Protein AF-U4UAC7-F1 (afdb_monomer)

Secondary structure (DSSP, 8-state):
-HHHHHHHHHHHHHHHHHHHHHHHHHHH-GGGTSPP-S-TTHHHHHHHHHHHHHHHHHHTT-PPPP----TTSS-TTSS-HHHHHHHHHHHHHHHHHHHHHHHHT--

Structure (mmCIF, N/CA/C/O backbone):
data_AF-U4UAC7-F1
#
_entry.id   AF-U4UAC7-F1
#
loop_
_atom_site.group_PDB
_atom_site.id
_atom_site.type_symbol
_atom_site.label_atom_id
_atom_site.label_alt_id
_atom_site.label_comp_id
_atom_site.label_asym_id
_atom_site.label_entity_id
_atom_site.label_seq_id
_atom_site.pdbx_PDB_ins_code
_atom_site.Cartn_x
_atom_site.Cartn_y
_atom_site.Cartn_z
_atom_site.occupancy
_atom_site.B_iso_or_equiv
_atom_site.auth_seq_id
_atom_site.auth_comp_id
_atom_site.auth_asym_id
_atom_site.auth_atom_id
_atom_site.pdbx_PDB_model_num
ATOM 1 N N . MET A 1 1 ? 36.303 -5.491 3.635 1.00 58.78 1 MET A N 1
ATOM 2 C CA . MET A 1 1 ? 35.748 -4.129 3.528 1.00 58.78 1 MET A CA 1
ATOM 3 C C . MET A 1 1 ? 34.672 -4.138 2.455 1.00 58.78 1 MET A C 1
ATOM 5 O O . MET A 1 1 ? 33.526 -4.013 2.835 1.00 58.78 1 MET A O 1
ATOM 9 N N . GLU A 1 2 ? 34.996 -4.546 1.221 1.00 64.19 2 GLU A N 1
ATOM 10 C CA . GLU A 1 2 ? 34.031 -4.696 0.107 1.00 64.19 2 GLU A CA 1
ATOM 11 C C . GLU A 1 2 ? 32.764 -5.523 0.418 1.00 64.19 2 GLU A C 1
ATOM 13 O O . GLU A 1 2 ? 31.670 -5.124 0.041 1.00 64.19 2 GLU A O 1
ATOM 18 N N . HIS A 1 3 ? 32.865 -6.634 1.159 1.00 60.97 3 HIS A N 1
ATOM 19 C CA . HIS A 1 3 ? 31.690 -7.476 1.456 1.00 60.97 3 HIS A CA 1
ATOM 20 C C . HIS A 1 3 ? 30.653 -6.804 2.379 1.00 60.97 3 HIS A C 1
ATOM 22 O O . HIS A 1 3 ? 29.467 -7.098 2.298 1.00 60.97 3 HIS A O 1
ATOM 28 N N . LEU A 1 4 ? 31.094 -5.878 3.241 1.00 65.56 4 LEU A N 1
ATOM 29 C CA . LEU A 1 4 ? 30.196 -5.102 4.106 1.00 65.56 4 LEU A CA 1
ATOM 30 C C . LEU A 1 4 ? 29.510 -3.971 3.323 1.00 65.56 4 LEU A C 1
ATOM 32 O O . LEU A 1 4 ? 28.393 -3.585 3.657 1.00 65.56 4 LEU A O 1
ATOM 36 N N . ASP A 1 5 ? 30.161 -3.470 2.270 1.00 75.75 5 ASP A N 1
ATOM 37 C CA . ASP A 1 5 ? 29.629 -2.412 1.412 1.00 75.75 5 ASP A CA 1
ATOM 38 C C . ASP A 1 5 ? 28.528 -2.955 0.481 1.00 75.75 5 ASP A C 1
ATOM 40 O O . ASP A 1 5 ? 27.509 -2.296 0.275 1.00 75.75 5 ASP A O 1
ATOM 44 N N . GLU A 1 6 ? 28.673 -4.186 -0.022 1.00 77.81 6 GLU A N 1
ATOM 45 C CA . GLU A 1 6 ? 27.640 -4.862 -0.822 1.00 77.81 6 GLU A CA 1
ATOM 46 C C . GLU A 1 6 ? 26.366 -5.140 -0.014 1.00 77.81 6 GLU A C 1
ATOM 48 O O . GLU A 1 6 ? 25.265 -4.814 -0.465 1.00 77.81 6 GLU A O 1
ATOM 53 N N . GLU A 1 7 ? 26.496 -5.682 1.202 1.00 78.00 7 GLU A N 1
ATOM 54 C CA . GLU A 1 7 ? 25.351 -5.899 2.096 1.00 78.00 7 GLU A CA 1
ATOM 55 C C . GLU A 1 7 ? 24.652 -4.579 2.457 1.00 78.00 7 GLU A C 1
ATOM 57 O O . GLU A 1 7 ? 23.419 -4.508 2.468 1.00 78.00 7 GLU A O 1
ATOM 62 N N . PHE A 1 8 ? 25.421 -3.510 2.689 1.00 81.50 8 PHE A N 1
ATOM 63 C CA . PHE A 1 8 ? 24.882 -2.183 2.984 1.00 81.50 8 PHE A CA 1
ATOM 64 C C . PHE A 1 8 ? 24.108 -1.580 1.797 1.00 81.50 8 PHE A C 1
ATOM 66 O O . PHE A 1 8 ? 23.015 -1.024 1.973 1.00 81.50 8 PHE A O 1
ATOM 73 N N . ILE A 1 9 ? 24.631 -1.721 0.574 1.00 78.75 9 ILE A N 1
ATOM 74 C CA . ILE A 1 9 ? 23.961 -1.268 -0.654 1.00 78.75 9 ILE A CA 1
ATOM 75 C C . ILE A 1 9 ? 22.670 -2.059 -0.886 1.00 78.75 9 ILE A C 1
ATOM 77 O O . ILE A 1 9 ? 21.633 -1.465 -1.191 1.00 78.75 9 ILE A O 1
A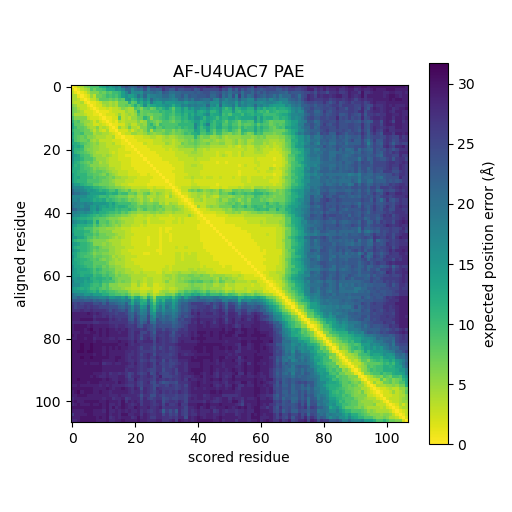TOM 81 N N . LEU A 1 10 ? 22.703 -3.381 -0.700 1.00 78.06 10 LEU A N 1
ATOM 82 C CA . LEU A 1 10 ? 21.527 -4.241 -0.845 1.00 78.06 10 LEU A CA 1
ATOM 83 C C . LEU A 1 10 ? 20.433 -3.888 0.167 1.00 78.06 10 LEU 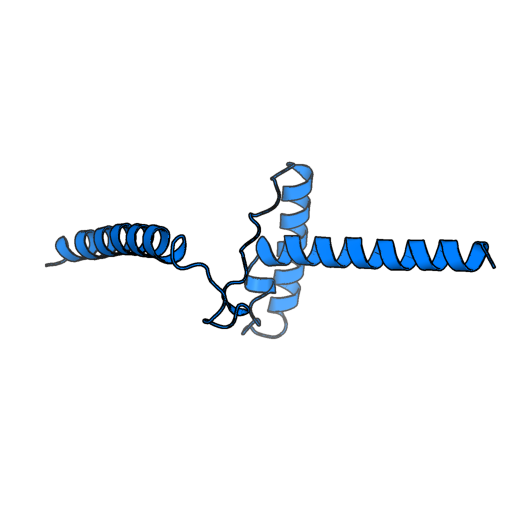A C 1
ATOM 85 O O . LEU A 1 10 ? 19.265 -3.779 -0.210 1.00 78.06 10 LEU A O 1
ATOM 89 N N . ALA A 1 11 ? 20.798 -3.645 1.428 1.00 76.69 11 ALA A N 1
ATOM 90 C CA . ALA A 1 11 ? 19.856 -3.218 2.459 1.00 76.69 11 ALA A CA 1
ATOM 91 C C . ALA A 1 11 ? 19.208 -1.866 2.116 1.00 76.69 11 ALA A C 1
ATOM 93 O O . ALA A 1 11 ? 17.988 -1.717 2.205 1.00 76.69 11 ALA A O 1
ATOM 94 N N . THR A 1 12 ? 20.005 -0.903 1.645 1.00 77.56 12 THR A N 1
ATOM 95 C CA . THR A 1 12 ? 19.511 0.414 1.211 1.00 77.56 12 THR A CA 1
ATOM 96 C C . THR A 1 12 ? 18.555 0.289 0.020 1.00 77.56 12 THR A C 1
ATOM 98 O O . THR A 1 12 ? 17.476 0.883 0.012 1.00 77.56 12 THR A O 1
ATOM 101 N N . ALA A 1 13 ? 18.902 -0.527 -0.978 1.00 72.75 13 ALA A N 1
ATOM 102 C CA . ALA A 1 13 ? 18.049 -0.767 -2.140 1.00 72.75 13 ALA A CA 1
ATOM 103 C C . ALA A 1 13 ? 16.716 -1.435 -1.759 1.00 72.75 13 ALA A C 1
ATOM 105 O O . ALA A 1 13 ? 15.667 -1.073 -2.300 1.00 72.75 13 ALA A O 1
ATOM 106 N N . ALA A 1 14 ? 16.741 -2.374 -0.808 1.00 72.25 14 ALA A N 1
ATOM 107 C CA . ALA A 1 14 ? 15.541 -3.039 -0.314 1.00 72.25 14 ALA A CA 1
ATOM 108 C C . ALA A 1 14 ? 14.575 -2.054 0.365 1.00 72.25 14 ALA A C 1
ATOM 110 O O . ALA A 1 14 ? 13.378 -2.086 0.076 1.00 72.25 14 ALA A O 1
ATOM 111 N N . VAL A 1 15 ? 15.078 -1.132 1.195 1.00 77.88 15 VAL A N 1
ATOM 112 C CA . VAL A 1 15 ? 14.258 -0.078 1.822 1.00 77.88 15 VAL A CA 1
ATOM 113 C C . VAL A 1 15 ? 13.614 0.815 0.764 1.00 77.88 15 VAL A C 1
ATOM 115 O O . VAL A 1 15 ? 12.398 0.993 0.779 1.00 77.88 15 VAL A O 1
ATOM 118 N N . ASN A 1 16 ? 14.389 1.281 -0.218 1.00 79.75 16 ASN A N 1
ATOM 119 C CA . ASN A 1 16 ? 13.879 2.143 -1.289 1.00 79.75 16 ASN A CA 1
ATOM 120 C C . ASN A 1 16 ? 12.750 1.474 -2.096 1.00 79.75 16 ASN A C 1
ATOM 122 O O . ASN A 1 16 ? 11.766 2.114 -2.472 1.00 79.75 16 ASN A O 1
ATOM 126 N N . CYS A 1 17 ? 12.876 0.171 -2.361 1.00 82.38 17 CYS A N 1
ATOM 127 C CA . CYS A 1 17 ? 11.849 -0.610 -3.050 1.00 82.38 17 CYS A CA 1
ATOM 128 C C . CYS A 1 17 ? 10.555 -0.698 -2.226 1.00 82.38 17 CYS A C 1
ATOM 130 O O . CYS A 1 17 ? 9.451 -0.494 -2.743 1.00 82.38 17 CYS A O 1
ATOM 132 N N . VAL A 1 18 ? 10.696 -0.963 -0.929 1.00 84.06 18 VAL A N 1
ATOM 133 C CA . VAL A 1 18 ? 9.581 -1.080 0.011 1.00 84.06 18 VAL A CA 1
ATOM 134 C C . VAL A 1 18 ? 8.863 0.262 0.177 1.00 84.06 18 VAL A C 1
ATOM 136 O O . VAL A 1 18 ? 7.640 0.319 0.048 1.00 84.06 18 VAL A O 1
ATOM 139 N N . GLU A 1 19 ? 9.596 1.356 0.380 1.00 83.94 19 GLU A N 1
ATOM 140 C CA . GLU A 1 19 ? 9.033 2.706 0.488 1.00 83.94 19 GLU A CA 1
ATOM 141 C C . GLU A 1 19 ? 8.255 3.103 -0.768 1.00 83.94 19 GLU A C 1
ATOM 143 O O . GLU A 1 19 ? 7.118 3.579 -0.675 1.00 83.94 19 GLU A O 1
ATOM 148 N N . ARG A 1 20 ? 8.818 2.832 -1.952 1.00 83.88 20 ARG A N 1
ATOM 149 C CA . ARG A 1 20 ? 8.141 3.076 -3.230 1.00 83.88 20 ARG A CA 1
ATOM 150 C C . ARG A 1 20 ? 6.849 2.270 -3.346 1.00 83.88 20 ARG A C 1
ATOM 152 O O . ARG A 1 20 ? 5.823 2.825 -3.740 1.00 83.88 20 ARG A O 1
ATOM 159 N N . SER A 1 21 ? 6.887 0.994 -2.969 1.00 85.31 21 SER A N 1
ATOM 160 C CA . SER A 1 21 ? 5.726 0.098 -3.011 1.00 85.31 21 SER A CA 1
ATOM 161 C C . SER A 1 21 ? 4.609 0.590 -2.086 1.00 85.31 21 SER A C 1
ATOM 163 O O . SER A 1 21 ? 3.455 0.699 -2.504 1.00 85.31 21 SER A O 1
ATOM 165 N N . TYR A 1 22 ? 4.948 1.008 -0.862 1.00 87.44 22 TYR A N 1
ATOM 166 C CA . TYR A 1 22 ? 3.989 1.632 0.054 1.00 87.44 22 TYR A CA 1
ATOM 167 C C . TYR A 1 22 ? 3.442 2.962 -0.475 1.00 87.44 22 TYR A C 1
ATOM 169 O O . TYR A 1 22 ? 2.269 3.272 -0.258 1.00 87.44 22 TYR A O 1
ATOM 177 N N . GLY A 1 23 ? 4.261 3.749 -1.175 1.00 88.88 23 GLY A N 1
ATOM 178 C CA . GLY A 1 23 ? 3.827 4.978 -1.838 1.00 88.88 23 GLY A CA 1
ATOM 179 C C . GLY A 1 23 ? 2.805 4.726 -2.949 1.00 88.88 23 GLY A C 1
ATOM 180 O O . GLY A 1 23 ? 1.813 5.445 -3.050 1.00 88.88 23 GLY A O 1
ATOM 181 N N . VAL A 1 24 ? 3.003 3.691 -3.770 1.00 90.19 24 VAL A N 1
ATOM 182 C CA . VAL A 1 24 ? 2.030 3.268 -4.795 1.00 90.19 24 VAL A CA 1
ATOM 183 C C . VAL A 1 24 ? 0.731 2.794 -4.146 1.00 90.19 24 VAL A C 1
ATOM 185 O O . VAL A 1 24 ? -0.355 3.220 -4.540 1.00 90.19 24 VAL A O 1
ATOM 188 N N . TRP A 1 25 ? 0.838 1.954 -3.117 1.00 91.38 25 TRP A N 1
ATOM 189 C CA . TRP A 1 25 ? -0.317 1.366 -2.452 1.00 91.38 25 TRP A CA 1
ATOM 190 C C . TRP A 1 25 ? -1.202 2.417 -1.764 1.00 91.38 25 TRP A C 1
ATOM 192 O O . TRP A 1 25 ? -2.419 2.404 -1.945 1.00 91.38 25 TRP A O 1
ATOM 202 N N . LYS A 1 26 ? -0.600 3.392 -1.067 1.00 90.25 26 LYS A N 1
ATOM 203 C CA . LYS A 1 26 ? -1.324 4.508 -0.431 1.00 90.25 26 LYS A CA 1
ATOM 204 C C . LYS A 1 26 ? -2.024 5.433 -1.433 1.00 90.25 26 LYS A C 1
ATOM 206 O O . LYS A 1 26 ? -3.134 5.870 -1.157 1.00 90.25 26 LYS A O 1
ATOM 211 N N . ARG A 1 27 ? -1.422 5.693 -2.601 1.00 90.94 27 ARG A N 1
ATOM 212 C CA . ARG A 1 27 ? -2.063 6.483 -3.673 1.00 90.94 27 ARG A CA 1
ATOM 213 C C . ARG A 1 27 ? -3.224 5.737 -4.326 1.00 90.94 27 ARG A C 1
ATOM 215 O O . ARG A 1 27 ? -4.230 6.341 -4.668 1.00 90.94 27 ARG A O 1
ATOM 222 N N . ARG A 1 28 ? -3.109 4.413 -4.472 1.00 91.56 28 ARG A N 1
ATOM 223 C CA . ARG A 1 28 ? -4.187 3.576 -5.021 1.00 91.56 28 ARG A CA 1
ATOM 224 C C . ARG A 1 28 ? -5.375 3.469 -4.062 1.00 91.56 28 ARG A C 1
ATOM 226 O O . ARG A 1 28 ? -6.517 3.430 -4.508 1.00 91.56 28 ARG A O 1
ATOM 233 N N . PHE A 1 29 ? -5.113 3.437 -2.755 1.00 91.12 29 PHE A N 1
ATOM 234 C CA . PHE A 1 29 ? -6.136 3.342 -1.713 1.00 91.12 29 PHE A CA 1
ATOM 235 C C . PHE A 1 29 ? -5.969 4.474 -0.684 1.00 91.12 29 PHE A C 1
ATOM 237 O O . PHE A 1 29 ? -5.341 4.259 0.356 1.00 91.12 29 PHE A O 1
ATOM 244 N N . PRO A 1 30 ? -6.582 5.655 -0.909 1.00 86.31 30 PRO A N 1
ATOM 245 C CA . PRO A 1 30 ? -6.438 6.830 -0.034 1.00 86.31 30 PRO A CA 1
ATOM 246 C C . PRO A 1 30 ? -6.849 6.601 1.429 1.00 86.31 30 PRO A C 1
ATOM 248 O O . PRO A 1 30 ? -6.427 7.315 2.333 1.00 86.31 30 PRO A O 1
ATOM 251 N N . ILE A 1 31 ? -7.650 5.568 1.704 1.00 87.38 31 ILE A N 1
ATOM 252 C CA . ILE A 1 31 ? -7.992 5.162 3.075 1.00 87.38 31 ILE A CA 1
ATOM 253 C C . ILE A 1 31 ? -6.769 4.708 3.893 1.00 87.38 31 ILE A C 1
ATOM 255 O O . ILE A 1 31 ? -6.837 4.684 5.115 1.00 87.38 31 ILE A O 1
ATOM 259 N N . LEU A 1 32 ? -5.666 4.336 3.233 1.00 89.44 32 LEU A N 1
ATOM 260 C CA . LEU A 1 32 ? -4.413 3.935 3.877 1.00 89.44 32 LEU A CA 1
ATOM 261 C C . LEU A 1 32 ? -3.492 5.127 4.183 1.00 89.44 32 LEU A C 1
ATOM 263 O O . LEU A 1 32 ? -2.615 5.005 5.037 1.00 89.44 32 LEU A O 1
ATOM 267 N N . SER A 1 33 ? -3.651 6.259 3.486 1.00 85.94 33 SER A N 1
ATOM 268 C CA . SER A 1 33 ? -2.956 7.516 3.806 1.00 85.94 33 SER A CA 1
ATOM 269 C C . SER A 1 33 ? -3.746 8.355 4.809 1.00 85.94 33 SER A C 1
ATOM 271 O O . SER A 1 33 ? -3.161 8.981 5.691 1.00 85.94 33 SER A O 1
ATOM 273 N N . SER A 1 34 ? -5.076 8.330 4.711 1.00 78.44 34 SER A N 1
ATOM 274 C CA . SER A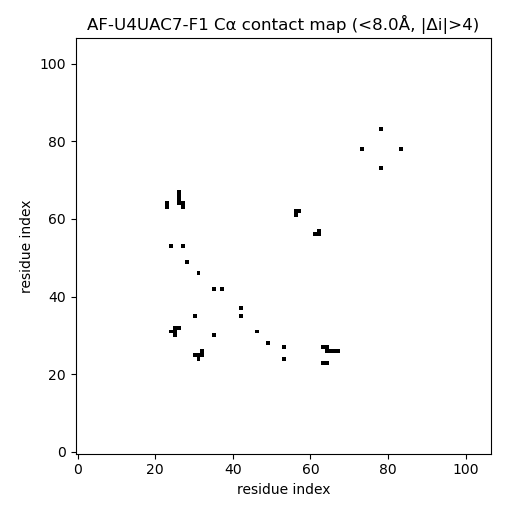 1 34 ? -5.968 8.985 5.658 1.00 78.44 34 SER A CA 1
ATOM 275 C C . SER A 1 34 ? -6.029 8.195 6.969 1.00 78.44 34 SER A C 1
ATOM 277 O O . SER A 1 34 ? -6.252 6.987 6.975 1.00 78.44 34 SER A O 1
ATOM 279 N N . GLY A 1 35 ? -5.845 8.861 8.111 1.00 80.19 35 GLY A N 1
ATOM 280 C CA . GLY A 1 35 ? -5.975 8.212 9.418 1.00 80.19 35 GLY A CA 1
ATOM 281 C C . GLY A 1 35 ? -7.355 7.560 9.585 1.00 80.19 35 GLY A C 1
ATOM 282 O O . GLY A 1 35 ? -8.381 8.241 9.580 1.00 80.19 35 GLY A O 1
ATOM 283 N N . MET A 1 36 ? -7.387 6.235 9.748 1.00 85.31 36 MET A N 1
ATOM 284 C CA . MET A 1 36 ? -8.630 5.463 9.772 1.00 85.31 36 MET A CA 1
ATOM 285 C C . MET A 1 36 ? -9.417 5.683 11.073 1.00 85.31 36 MET A C 1
ATOM 287 O O . MET A 1 36 ? -8.962 5.323 12.156 1.00 85.31 36 MET A O 1
ATOM 291 N N . ARG A 1 37 ? -10.637 6.222 10.974 1.00 87.12 37 ARG A N 1
ATOM 292 C CA . ARG A 1 37 ? -11.548 6.449 12.116 1.00 87.12 37 ARG A CA 1
ATOM 293 C C . ARG A 1 37 ? -12.615 5.357 12.220 1.00 87.12 37 ARG A C 1
ATOM 295 O O . ARG A 1 37 ? -13.809 5.637 12.192 1.00 87.12 37 ARG A O 1
ATOM 302 N N . VAL A 1 38 ? -12.181 4.102 12.283 1.00 83.56 38 VAL A N 1
ATOM 303 C CA . VAL A 1 38 ? -13.058 2.920 12.347 1.00 83.56 38 VAL A CA 1
ATOM 304 C C . VAL A 1 38 ? -12.708 2.051 13.559 1.00 83.56 38 VAL A C 1
ATOM 306 O O . VAL A 1 38 ? -11.617 2.171 14.113 1.00 83.56 38 VAL A O 1
ATOM 309 N N . ASN A 1 39 ? -13.624 1.171 13.977 1.00 87.88 39 ASN A N 1
ATOM 310 C CA . ASN A 1 39 ? -13.392 0.236 15.087 1.00 87.88 39 ASN A CA 1
ATOM 311 C C . ASN A 1 39 ? -12.120 -0.591 14.858 1.00 87.88 39 ASN A C 1
ATOM 313 O O . ASN A 1 39 ? -11.875 -1.003 13.732 1.00 87.88 39 ASN A O 1
ATOM 317 N N . ALA A 1 40 ? -11.361 -0.902 15.913 1.00 85.38 40 ALA A N 1
ATOM 318 C CA . ALA A 1 40 ? -10.011 -1.482 15.832 1.00 85.38 40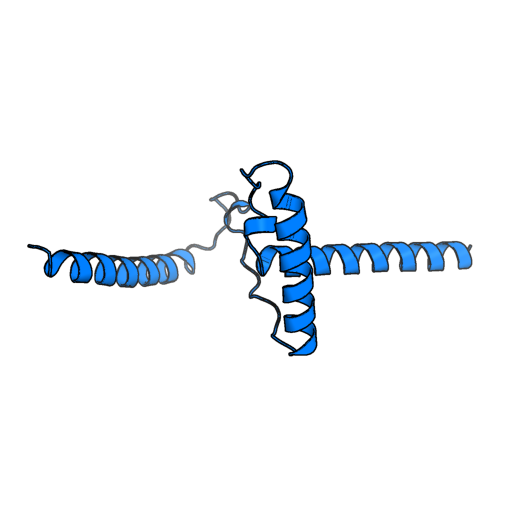 ALA A CA 1
ATOM 319 C C . ALA A 1 40 ? -9.869 -2.804 15.036 1.00 85.38 40 ALA A C 1
ATOM 321 O O . ALA A 1 40 ? -8.757 -3.170 14.650 1.00 85.38 40 ALA A O 1
ATOM 322 N N . GLU A 1 41 ? -10.961 -3.520 14.763 1.00 88.44 41 GLU A N 1
ATOM 323 C CA . GLU A 1 41 ? -10.961 -4.712 13.901 1.00 88.44 41 GLU A CA 1
ATOM 324 C C . GLU A 1 41 ? -10.980 -4.387 12.401 1.00 88.44 41 GLU A C 1
ATOM 326 O O . GLU A 1 41 ? -10.323 -5.068 11.613 1.00 88.44 41 GLU A O 1
ATOM 331 N N . LEU A 1 42 ? -11.676 -3.322 11.996 1.00 89.81 42 LEU A N 1
ATOM 332 C CA . LEU A 1 42 ? -11.846 -2.955 10.588 1.00 89.81 42 LEU A CA 1
ATOM 333 C C . LEU A 1 42 ? -10.535 -2.579 9.873 1.00 89.81 42 LEU A C 1
ATOM 335 O O . LEU A 1 42 ? -10.398 -2.960 8.711 1.00 89.81 42 LEU A O 1
ATOM 339 N N . PRO A 1 43 ? -9.551 -1.899 10.498 1.00 92.44 43 PRO A N 1
ATOM 340 C CA . PRO A 1 43 ? -8.292 -1.561 9.848 1.00 92.44 43 PRO A CA 1
ATOM 341 C C . PRO A 1 43 ? -7.570 -2.783 9.304 1.00 92.44 43 PRO A C 1
ATOM 343 O O . PRO A 1 43 ? -7.102 -2.763 8.173 1.00 92.44 43 PRO A O 1
ATOM 346 N N . LYS A 1 44 ? -7.551 -3.883 10.064 1.00 91.62 44 LYS A N 1
ATOM 347 C CA . LYS A 1 44 ? -6.912 -5.132 9.634 1.00 91.62 44 LYS A CA 1
ATOM 348 C C . LYS A 1 44 ? -7.587 -5.690 8.383 1.00 91.62 44 LYS A C 1
ATOM 350 O O . LYS A 1 44 ? -6.905 -6.091 7.448 1.00 91.62 44 LYS A O 1
ATOM 355 N N . ILE A 1 45 ? -8.919 -5.670 8.357 1.00 95.31 45 ILE A N 1
ATOM 356 C CA . ILE A 1 45 ? -9.715 -6.142 7.218 1.00 95.31 45 ILE A CA 1
ATOM 357 C C . ILE A 1 45 ? -9.452 -5.268 5.990 1.00 95.31 45 ILE A C 1
ATOM 359 O O . ILE A 1 45 ? -9.227 -5.792 4.905 1.00 95.31 45 ILE A O 1
ATOM 363 N N . ILE A 1 46 ? -9.433 -3.946 6.160 1.00 94.06 46 ILE A N 1
ATOM 364 C CA . ILE A 1 46 ? -9.197 -2.983 5.078 1.00 94.06 46 ILE A CA 1
ATOM 365 C C . ILE A 1 46 ? -7.782 -3.129 4.511 1.00 94.06 46 ILE A C 1
ATOM 367 O O . ILE A 1 46 ? -7.615 -3.148 3.293 1.00 94.06 46 ILE A O 1
ATOM 371 N N . ILE A 1 47 ? -6.777 -3.294 5.374 1.00 94.06 47 ILE A N 1
ATOM 372 C CA . ILE A 1 47 ? -5.394 -3.575 4.971 1.00 94.06 47 ILE A CA 1
ATOM 373 C C . ILE A 1 47 ? -5.361 -4.857 4.134 1.00 94.06 47 ILE A C 1
ATOM 375 O O . ILE A 1 47 ? -4.934 -4.814 2.990 1.00 94.06 47 ILE A O 1
ATOM 379 N N . VAL A 1 48 ? -5.892 -5.975 4.640 1.00 95.88 48 VAL A N 1
ATOM 380 C CA . VAL A 1 48 ? -5.878 -7.252 3.904 1.00 95.88 48 VAL A CA 1
ATOM 381 C C . VAL A 1 48 ? -6.627 -7.149 2.572 1.00 95.88 48 VAL A C 1
ATOM 383 O O . VAL A 1 48 ? -6.101 -7.564 1.541 1.00 95.88 48 VAL A O 1
ATOM 386 N N . ALA A 1 49 ? -7.827 -6.567 2.563 1.00 95.38 49 ALA A N 1
ATOM 387 C CA . ALA A 1 49 ? -8.632 -6.422 1.353 1.00 95.38 49 ALA A CA 1
ATOM 388 C C . ALA A 1 49 ? -7.926 -5.557 0.295 1.00 95.38 49 ALA A C 1
ATOM 390 O O . ALA A 1 49 ? -7.874 -5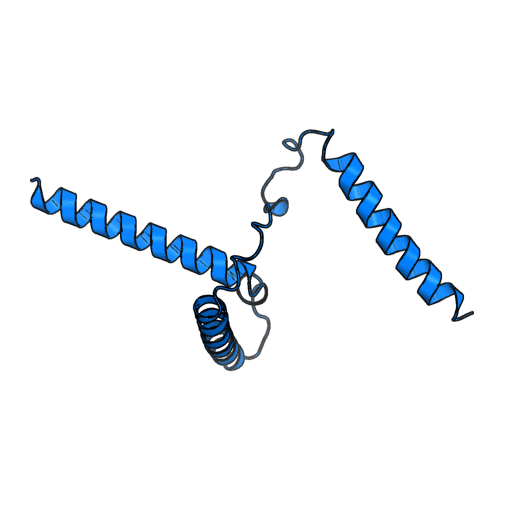.931 -0.876 1.00 95.38 49 ALA A O 1
ATOM 391 N N . SER A 1 50 ? -7.336 -4.431 0.705 1.00 95.00 50 SER A N 1
ATOM 392 C CA . SER A 1 50 ? -6.589 -3.554 -0.203 1.00 95.00 50 SER A CA 1
ATOM 393 C C . SER A 1 50 ? -5.279 -4.178 -0.688 1.00 95.00 50 SER A C 1
ATOM 395 O O . SER A 1 50 ? -4.898 -3.923 -1.827 1.00 95.00 50 SER A O 1
ATOM 397 N N . THR A 1 51 ? -4.612 -5.035 0.097 1.00 94.88 51 THR A N 1
ATOM 398 C CA . THR A 1 51 ? -3.453 -5.813 -0.377 1.00 94.88 51 THR A CA 1
ATOM 399 C C . THR A 1 51 ? -3.864 -6.801 -1.466 1.00 94.88 51 THR A C 1
ATOM 401 O O . THR A 1 51 ? -3.203 -6.889 -2.497 1.00 94.88 51 THR A O 1
ATOM 404 N N . VAL A 1 52 ? -4.967 -7.530 -1.265 1.00 96.50 52 VAL A N 1
ATOM 405 C CA . VAL A 1 52 ? -5.474 -8.488 -2.261 1.00 96.50 52 VAL A CA 1
ATOM 406 C C . VAL A 1 52 ? -5.818 -7.770 -3.566 1.00 96.50 52 VAL A C 1
ATOM 408 O O . VAL A 1 52 ? -5.370 -8.193 -4.627 1.00 96.50 52 VAL A O 1
ATOM 411 N N . LEU A 1 53 ? -6.543 -6.651 -3.491 1.00 95.44 53 LEU A N 1
ATOM 412 C CA . LEU A 1 53 ? -6.870 -5.848 -4.673 1.00 95.44 53 LEU A CA 1
ATOM 413 C C . LEU A 1 53 ? -5.622 -5.270 -5.349 1.00 95.44 53 LEU A C 1
ATOM 415 O O . LEU A 1 53 ? -5.539 -5.270 -6.572 1.00 95.44 53 LEU A O 1
ATOM 419 N N . HIS A 1 54 ? -4.636 -4.812 -4.573 1.00 94.12 54 HIS A N 1
ATOM 420 C CA . HIS A 1 54 ? -3.371 -4.324 -5.120 1.00 94.12 54 HIS A CA 1
ATOM 421 C C . HIS A 1 54 ? -2.634 -5.407 -5.914 1.00 94.12 54 HIS A C 1
ATOM 423 O O . HIS A 1 54 ? -2.145 -5.137 -7.009 1.00 94.12 54 HIS A O 1
ATOM 429 N N . ASN A 1 55 ? -2.592 -6.632 -5.390 1.00 93.81 55 ASN A N 1
ATOM 430 C CA . ASN A 1 55 ? -1.957 -7.753 -6.074 1.00 93.81 55 ASN A CA 1
ATOM 431 C C . ASN A 1 55 ? -2.664 -8.085 -7.392 1.00 93.81 55 ASN A C 1
ATOM 433 O O . ASN A 1 55 ? -1.985 -8.287 -8.393 1.00 93.81 55 ASN A O 1
ATOM 437 N N . ILE A 1 56 ? -4.001 -8.068 -7.405 1.00 95.56 56 ILE A N 1
ATOM 438 C CA . ILE A 1 56 ? -4.790 -8.269 -8.628 1.00 95.56 56 ILE A CA 1
ATOM 439 C C . ILE A 1 56 ? -4.476 -7.171 -9.654 1.00 95.56 56 ILE A C 1
ATOM 441 O O . ILE A 1 56 ? -4.189 -7.481 -10.803 1.00 95.56 56 ILE A O 1
ATOM 445 N N . CYS A 1 57 ? -4.442 -5.895 -9.251 1.00 92.00 57 CYS A N 1
ATOM 446 C CA . CYS A 1 57 ? -4.032 -4.802 -10.143 1.00 92.00 57 CYS A CA 1
ATOM 447 C C . CYS A 1 57 ? -2.631 -5.032 -10.738 1.00 92.00 57 CYS A C 1
ATOM 449 O O . CYS A 1 57 ? -2.429 -4.818 -11.931 1.00 92.00 57 CYS A O 1
ATOM 451 N N . ASN A 1 58 ? -1.669 -5.491 -9.931 1.00 89.94 58 ASN A N 1
ATOM 452 C CA . ASN A 1 58 ? -0.314 -5.775 -10.407 1.00 89.94 58 ASN A CA 1
ATOM 453 C C . ASN A 1 58 ? -0.287 -6.940 -11.414 1.00 89.94 58 ASN A C 1
ATOM 455 O O . ASN A 1 58 ? 0.458 -6.882 -12.393 1.00 89.94 58 ASN A O 1
ATOM 459 N N . GLU A 1 59 ? -1.099 -7.978 -11.196 1.00 94.75 59 GLU A N 1
ATOM 460 C CA . GLU A 1 59 ? -1.238 -9.124 -12.104 1.00 94.75 59 GLU A CA 1
ATOM 461 C C . GLU A 1 59 ? -1.860 -8.713 -13.447 1.00 94.75 59 GLU A C 1
ATOM 463 O O . GLU A 1 59 ? -1.334 -9.052 -14.508 1.00 94.75 59 GLU A O 1
ATOM 468 N N . GLU A 1 60 ? -2.899 -7.878 -13.400 1.00 95.56 60 GLU A N 1
ATOM 469 C CA . GLU A 1 60 ? -3.566 -7.303 -14.575 1.00 95.56 60 GLU A CA 1
ATOM 470 C C . GLU A 1 60 ? -2.729 -6.222 -15.283 1.00 95.56 60 GLU A C 1
ATOM 472 O O . GLU A 1 60 ? -3.132 -5.696 -16.322 1.00 95.56 60 GLU A O 1
ATOM 477 N N . LYS A 1 61 ? -1.547 -5.883 -14.745 1.00 91.62 61 LYS A N 1
ATOM 478 C CA . LYS A 1 61 ? -0.697 -4.770 -15.207 1.00 91.62 61 LYS A CA 1
ATOM 479 C C . LYS A 1 61 ? -1.465 -3.449 -15.271 1.00 91.62 61 LYS A C 1
ATOM 481 O O . LYS A 1 61 ? -1.200 -2.606 -16.131 1.00 91.62 61 LYS A O 1
ATOM 486 N N . ASP A 1 62 ? -2.405 -3.279 -14.348 1.00 88.00 62 ASP A N 1
ATOM 487 C CA . ASP A 1 62 ? -3.099 -2.024 -14.138 1.00 88.00 62 ASP A CA 1
ATOM 488 C C . ASP A 1 62 ? -2.068 -1.001 -13.657 1.00 88.00 62 ASP A C 1
ATOM 490 O O . ASP A 1 62 ? -1.468 -1.153 -12.587 1.00 88.00 62 ASP A O 1
ATOM 494 N N . GLY A 1 63 ? -1.794 -0.011 -14.509 1.00 87.38 63 GLY A N 1
ATOM 495 C CA . GLY A 1 63 ? -0.698 0.935 -14.333 1.00 87.38 63 GLY A CA 1
ATOM 496 C C . GLY A 1 63 ? -0.726 1.617 -12.968 1.00 87.38 63 GLY A C 1
ATOM 497 O O . GLY A 1 63 ? -1.758 1.676 -12.294 1.00 87.38 63 GLY A O 1
ATOM 498 N N . ASP A 1 64 ? 0.424 2.139 -12.542 1.00 87.25 64 ASP A N 1
ATOM 499 C CA . ASP A 1 64 ? 0.499 2.865 -11.279 1.00 87.25 64 ASP A CA 1
ATOM 500 C C . ASP A 1 64 ? -0.505 4.028 -11.269 1.00 87.25 64 ASP A C 1
ATOM 502 O O . ASP A 1 64 ? -0.649 4.722 -12.283 1.00 87.25 64 ASP A O 1
ATOM 506 N N . PRO A 1 65 ? -1.176 4.288 -10.127 1.00 87.31 65 PRO A N 1
ATOM 507 C CA . PRO A 1 65 ? -1.979 5.490 -9.986 1.00 87.31 65 PRO A CA 1
ATOM 508 C C . PRO A 1 65 ? -1.106 6.712 -10.310 1.00 87.31 65 PRO A C 1
ATOM 510 O O . PRO A 1 65 ? 0.117 6.668 -10.102 1.00 87.31 65 PRO A O 1
ATOM 513 N N . PRO A 1 66 ? -1.690 7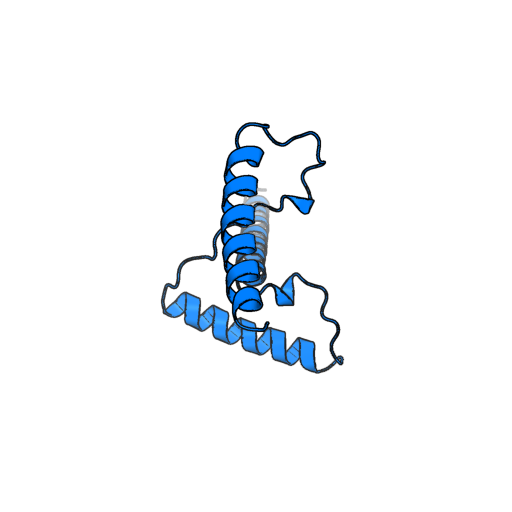.811 -10.807 1.00 84.50 66 PRO A N 1
ATOM 514 C CA . PRO A 1 66 ? -0.945 9.040 -11.029 1.00 84.50 66 PRO A CA 1
ATOM 515 C C . PRO A 1 66 ? -0.247 9.479 -9.736 1.00 84.50 66 PRO A C 1
ATOM 517 O O . PRO A 1 66 ? -0.704 9.214 -8.619 1.00 84.50 66 PRO A O 1
ATOM 520 N N . ILE A 1 67 ? 0.925 10.093 -9.876 1.00 80.81 67 ILE A N 1
ATOM 521 C CA . ILE A 1 67 ? 1.580 10.743 -8.743 1.00 80.81 67 ILE A CA 1
ATOM 522 C C . ILE A 1 67 ? 0.736 11.978 -8.447 1.00 80.81 67 ILE A C 1
ATOM 524 O O . ILE A 1 67 ? 0.770 12.946 -9.204 1.00 80.81 67 ILE A O 1
ATOM 528 N N . GLU A 1 68 ? -0.065 11.913 -7.387 1.00 64.56 68 GLU A N 1
ATOM 529 C CA . GLU A 1 68 ? -0.641 13.115 -6.805 1.00 64.56 68 GLU A CA 1
ATOM 530 C C . GLU A 1 68 ? 0.538 13.953 -6.308 1.00 64.56 68 GLU A C 1
ATOM 532 O O . GLU A 1 68 ? 1.343 13.505 -5.491 1.00 64.56 68 GLU A O 1
ATOM 537 N N . LEU A 1 69 ? 0.721 15.131 -6.903 1.00 56.44 69 LEU A N 1
ATOM 538 C CA . LEU A 1 69 ? 1.606 16.136 -6.339 1.00 56.44 69 LEU A CA 1
ATOM 539 C C . LEU A 1 69 ? 0.964 16.541 -5.011 1.00 56.44 69 LEU A C 1
ATOM 541 O O . LEU A 1 69 ? -0.116 17.132 -5.023 1.00 56.44 69 LEU A O 1
ATOM 545 N N . ASP A 1 70 ? 1.596 16.194 -3.889 1.00 51.41 70 ASP A N 1
ATOM 546 C CA . ASP A 1 70 ? 1.206 16.670 -2.559 1.00 51.41 70 ASP A CA 1
ATOM 547 C C . ASP A 1 70 ? 1.387 18.197 -2.513 1.00 51.41 70 ASP A C 1
ATOM 549 O O . ASP A 1 70 ? 2.385 18.723 -2.022 1.00 51.41 70 ASP A O 1
ATOM 553 N N . PHE A 1 71 ? 0.409 18.940 -3.033 1.00 46.75 71 PHE A N 1
ATOM 554 C CA . PHE A 1 71 ? 0.355 20.396 -2.902 1.00 46.75 71 PHE A CA 1
ATOM 555 C C . PHE A 1 71 ? 0.129 20.828 -1.443 1.00 46.75 71 PHE A C 1
ATOM 557 O O . PHE A 1 71 ? 0.263 22.005 -1.133 1.00 46.75 71 PHE A O 1
ATOM 564 N N . GLU A 1 72 ? -0.175 19.893 -0.537 1.00 49.84 72 GLU A N 1
ATOM 565 C CA . GLU A 1 72 ? -0.328 20.154 0.898 1.00 49.84 72 GLU A CA 1
ATOM 566 C C . GLU A 1 72 ? 1.011 20.362 1.634 1.00 49.84 72 GLU A C 1
ATOM 568 O O . GLU A 1 72 ? 1.005 20.896 2.740 1.00 49.84 72 GLU A O 1
ATOM 573 N N . ASN A 1 73 ? 2.158 20.006 1.033 1.00 47.72 73 ASN A N 1
ATOM 574 C CA . ASN A 1 73 ? 3.494 20.226 1.619 1.00 47.72 73 ASN A CA 1
ATOM 575 C C . ASN A 1 73 ? 4.318 21.326 0.932 1.00 47.72 73 ASN A C 1
ATOM 577 O O . ASN A 1 73 ? 5.426 21.630 1.376 1.00 47.72 73 ASN A O 1
ATOM 581 N N . VAL A 1 74 ? 3.796 21.947 -0.126 1.00 43.91 74 VAL A N 1
ATOM 582 C CA . VAL A 1 74 ? 4.408 23.151 -0.692 1.00 43.91 74 VAL A CA 1
ATOM 583 C C . VAL A 1 74 ? 3.846 24.316 0.110 1.00 43.91 74 VAL A C 1
ATOM 585 O O . VAL A 1 74 ? 2.658 24.624 0.009 1.00 43.91 74 VAL A O 1
ATOM 588 N N . GLY A 1 75 ? 4.672 24.944 0.952 1.00 45.44 75 GLY A N 1
ATOM 589 C CA . GLY A 1 75 ? 4.304 26.228 1.545 1.00 45.44 75 GLY A CA 1
ATOM 590 C C . GLY A 1 75 ? 3.784 27.138 0.432 1.00 45.44 75 GLY A C 1
ATOM 591 O O . GLY A 1 75 ? 4.353 27.152 -0.658 1.00 45.44 75 GLY A O 1
ATOM 592 N N . ALA A 1 76 ? 2.681 27.846 0.681 1.00 51.31 76 ALA A N 1
ATOM 593 C CA . ALA A 1 76 ? 1.930 28.598 -0.330 1.00 51.31 76 ALA A CA 1
ATOM 594 C C . ALA A 1 76 ? 2.760 29.603 -1.170 1.00 51.31 76 ALA A C 1
ATOM 596 O O . ALA A 1 76 ? 2.246 30.143 -2.145 1.00 51.31 76 ALA A O 1
ATOM 597 N N . ASP A 1 77 ? 4.028 29.826 -0.820 1.00 55.09 77 ASP A N 1
ATOM 598 C CA . ASP A 1 77 ? 4.971 30.731 -1.472 1.00 55.09 77 ASP A CA 1
ATOM 599 C C . ASP A 1 77 ? 5.764 30.139 -2.660 1.00 55.09 77 ASP A C 1
ATOM 601 O O . ASP A 1 77 ? 6.431 30.904 -3.353 1.00 55.09 77 ASP A O 1
ATOM 605 N N . GLU A 1 78 ? 5.710 28.829 -2.953 1.00 53.88 78 GLU A N 1
ATOM 606 C CA . GLU A 1 78 ? 6.598 28.217 -3.975 1.00 53.88 78 GLU A CA 1
ATOM 607 C C . GLU A 1 78 ? 5.917 27.675 -5.254 1.00 53.88 78 GLU A C 1
ATOM 609 O O . GLU A 1 78 ? 6.567 27.020 -6.073 1.00 53.88 78 GLU A O 1
ATOM 614 N N . LEU A 1 79 ? 4.633 27.961 -5.507 1.00 49.47 79 LEU A N 1
ATOM 615 C CA . LEU A 1 79 ? 3.985 27.559 -6.769 1.00 49.47 79 LEU A CA 1
ATOM 616 C C . LEU A 1 79 ? 4.120 28.636 -7.866 1.00 49.47 79 LEU A C 1
ATOM 618 O O . LEU A 1 79 ? 3.722 29.782 -7.652 1.00 49.47 79 LEU A O 1
ATOM 622 N N . PRO A 1 80 ? 4.610 28.298 -9.079 1.00 46.56 80 PRO A N 1
ATOM 623 C CA . PRO A 1 80 ? 4.642 29.235 -10.198 1.00 46.56 80 PRO A CA 1
ATOM 624 C C . PRO A 1 80 ? 3.213 29.610 -10.624 1.00 46.56 80 PRO A C 1
ATOM 626 O O . PRO A 1 80 ? 2.441 28.766 -11.088 1.00 46.56 80 PRO A O 1
ATOM 629 N N . SER A 1 81 ? 2.893 30.902 -10.510 1.00 51.53 81 SER A N 1
ATOM 630 C CA . SER A 1 81 ? 1.562 31.515 -10.688 1.00 51.53 81 SER A CA 1
ATOM 631 C C . SER A 1 81 ? 0.841 31.199 -12.006 1.00 51.53 81 SER A C 1
ATOM 633 O O . SER A 1 81 ? -0.371 31.349 -12.106 1.00 51.53 81 SER A O 1
ATOM 635 N N . SER A 1 82 ? 1.553 30.726 -13.029 1.00 51.38 82 SER A N 1
ATOM 636 C CA . SER A 1 82 ? 0.973 30.445 -14.348 1.00 51.38 82 SER A CA 1
ATOM 637 C C . SER A 1 82 ? 0.196 29.113 -14.417 1.00 51.38 82 SER A C 1
ATOM 639 O O . SER A 1 82 ? -0.720 28.968 -15.227 1.00 51.38 82 SER A O 1
ATOM 641 N N . ILE A 1 83 ? 0.514 28.129 -13.561 1.00 49.22 83 ILE A N 1
ATOM 642 C CA . ILE A 1 83 ? -0.133 26.796 -13.584 1.00 49.22 83 ILE A CA 1
ATOM 643 C C . ILE A 1 83 ? -1.394 26.763 -12.702 1.00 49.22 83 ILE A C 1
ATOM 645 O O . ILE A 1 83 ? -2.351 26.042 -13.004 1.00 49.22 83 ILE A O 1
ATOM 649 N N . THR A 1 84 ? -1.428 27.571 -11.639 1.00 51.69 84 THR A N 1
ATOM 650 C CA . THR A 1 84 ? -2.542 27.630 -10.680 1.00 51.69 84 THR A CA 1
ATOM 651 C C . THR A 1 84 ? -3.808 28.204 -11.306 1.00 51.69 84 THR A C 1
ATOM 653 O O . THR A 1 84 ? -4.892 27.656 -11.112 1.00 51.69 84 THR A O 1
ATOM 656 N N . ASP A 1 85 ? -3.682 29.237 -12.137 1.00 48.31 85 ASP A N 1
ATOM 657 C CA . ASP A 1 85 ? -4.847 29.964 -12.646 1.00 48.31 85 ASP A CA 1
ATOM 658 C C . ASP A 1 85 ? -5.665 29.138 -13.643 1.00 48.31 85 ASP A C 1
ATOM 660 O O . ASP A 1 85 ? -6.893 29.130 -13.584 1.00 48.31 85 ASP A O 1
ATOM 664 N N . SER A 1 86 ? -5.014 28.366 -14.518 1.00 49.91 86 SER A N 1
ATOM 665 C CA . SER A 1 86 ? -5.730 27.581 -15.534 1.00 49.91 86 SER A CA 1
ATOM 666 C C . SER A 1 86 ? -6.465 26.378 -14.934 1.00 49.91 86 SER A C 1
ATOM 668 O O . SER A 1 86 ? -7.636 26.156 -15.240 1.00 49.91 86 SER A O 1
ATOM 670 N N . ASN A 1 87 ? -5.829 25.620 -14.036 1.00 52.97 87 ASN A N 1
ATOM 671 C CA . ASN A 1 87 ? -6.434 24.405 -13.479 1.00 52.97 87 ASN A CA 1
ATOM 672 C C . ASN A 1 87 ? -7.501 24.698 -12.414 1.00 52.97 87 ASN A C 1
ATOM 674 O O . ASN A 1 87 ? -8.512 23.994 -12.356 1.00 52.97 87 ASN A O 1
ATOM 678 N N . ILE A 1 88 ? -7.342 25.761 -11.619 1.00 54.03 88 ILE A N 1
ATOM 679 C CA . ILE A 1 88 ? -8.368 26.190 -10.656 1.00 54.03 88 ILE A CA 1
ATOM 680 C C . ILE A 1 88 ? -9.607 26.706 -11.400 1.00 54.03 88 ILE A C 1
ATOM 682 O O . ILE A 1 88 ? -10.733 26.341 -11.054 1.00 54.03 88 ILE A O 1
ATOM 686 N N . TYR A 1 89 ? -9.433 27.493 -12.467 1.00 52.47 89 TYR A N 1
ATOM 687 C CA . TYR A 1 89 ? -10.568 28.020 -13.230 1.00 52.47 89 TYR A CA 1
ATOM 688 C C . TYR A 1 89 ? -11.328 26.919 -13.988 1.00 52.47 89 TYR A C 1
ATOM 690 O O . TYR A 1 89 ? -12.560 26.946 -14.046 1.00 52.47 89 TYR A O 1
ATOM 698 N N . ILE A 1 90 ? -10.623 25.919 -14.534 1.00 55.56 90 ILE A N 1
ATOM 699 C CA . ILE A 1 90 ? -11.243 24.787 -15.244 1.00 55.56 90 ILE A CA 1
ATOM 700 C C . ILE A 1 90 ? -12.032 23.892 -14.276 1.00 55.56 90 ILE A C 1
ATOM 702 O O . ILE A 1 90 ? -13.196 23.581 -14.553 1.00 55.56 90 ILE A O 1
ATOM 706 N N . ASN A 1 91 ? -11.453 23.537 -13.124 1.00 56.75 91 ASN A N 1
ATOM 707 C CA . ASN A 1 91 ? -12.113 22.674 -12.138 1.00 56.75 91 ASN A CA 1
ATOM 708 C C . ASN A 1 91 ? -13.321 23.357 -11.483 1.00 56.75 91 ASN A C 1
ATOM 710 O O . ASN A 1 91 ? -14.392 22.753 -11.384 1.00 56.75 91 ASN A O 1
ATOM 714 N N . ASN A 1 92 ? -13.209 24.643 -11.134 1.00 59.66 92 ASN A N 1
ATOM 715 C CA . ASN A 1 92 ? -14.336 25.395 -10.580 1.00 59.66 92 ASN A CA 1
ATOM 716 C C . ASN A 1 92 ? -15.479 25.548 -11.593 1.00 59.66 92 ASN A C 1
ATOM 718 O O . ASN A 1 92 ? -16.648 25.410 -11.236 1.00 59.66 92 ASN A O 1
ATOM 722 N N . ARG A 1 93 ? -15.178 25.752 -12.883 1.00 55.44 93 ARG A N 1
ATOM 723 C CA . ARG A 1 93 ? -16.214 25.911 -13.916 1.00 55.44 93 ARG A CA 1
ATOM 724 C C . ARG A 1 93 ? -16.992 24.622 -14.194 1.00 55.44 93 ARG A C 1
ATOM 726 O O . ARG A 1 93 ? -18.183 24.705 -14.494 1.00 55.44 93 ARG A O 1
ATOM 733 N N . MET A 1 94 ? -16.356 23.452 -14.117 1.00 54.78 94 MET A N 1
ATOM 734 C CA . MET A 1 94 ? -17.037 22.163 -14.312 1.00 54.78 94 MET A CA 1
ATOM 735 C C . MET A 1 94 ? -17.867 21.781 -13.080 1.00 54.78 94 MET A C 1
ATOM 737 O O . MET A 1 94 ? -19.040 21.433 -13.230 1.00 54.78 94 MET A O 1
ATOM 741 N N . SER A 1 95 ? -17.325 21.966 -11.873 1.00 56.41 95 SER A N 1
ATOM 742 C CA . SER A 1 95 ? -18.042 21.701 -10.618 1.00 56.41 95 SER A CA 1
ATOM 743 C C . SER A 1 95 ? -19.240 22.631 -10.416 1.00 56.41 95 SER A C 1
ATOM 745 O O . SE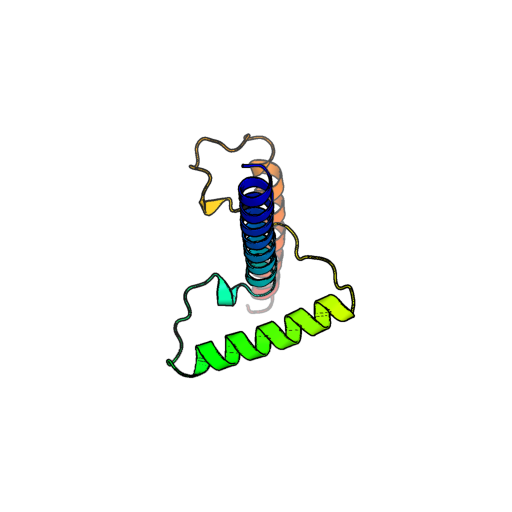R A 1 95 ? -20.335 22.153 -10.125 1.00 56.41 95 SER A O 1
ATOM 747 N N . SER A 1 96 ? -19.103 23.942 -10.660 1.00 58.62 96 SER A N 1
ATOM 748 C CA . SER A 1 96 ? -20.240 24.870 -10.557 1.00 58.62 96 SER A CA 1
ATOM 749 C C . SER A 1 96 ? -21.326 24.584 -11.594 1.00 58.62 96 SER A C 1
ATOM 751 O O . SER A 1 96 ? -22.504 24.751 -11.294 1.00 58.62 96 SER A O 1
ATOM 753 N N . LYS A 1 97 ? -20.970 24.126 -12.804 1.00 64.25 97 LYS A N 1
ATOM 754 C CA . LYS A 1 97 ? -21.968 23.724 -13.809 1.00 64.25 97 LYS A CA 1
ATOM 755 C C . LYS A 1 97 ? -22.768 22.507 -13.360 1.00 64.25 97 LYS A C 1
ATOM 757 O O . LYS A 1 97 ? -23.982 22.518 -13.516 1.00 64.25 97 LYS A O 1
ATOM 762 N N . ILE A 1 98 ? -22.114 21.487 -12.805 1.00 65.50 98 ILE A N 1
ATOM 763 C CA . ILE A 1 98 ? -22.791 20.274 -12.323 1.00 65.50 98 ILE A CA 1
ATOM 764 C C . ILE A 1 98 ? -23.713 20.614 -11.149 1.00 65.50 98 ILE A C 1
ATOM 766 O O . ILE A 1 98 ? -24.880 20.233 -11.163 1.00 65.50 98 ILE A O 1
ATOM 770 N N . ILE A 1 99 ? -23.215 21.396 -10.188 1.00 66.4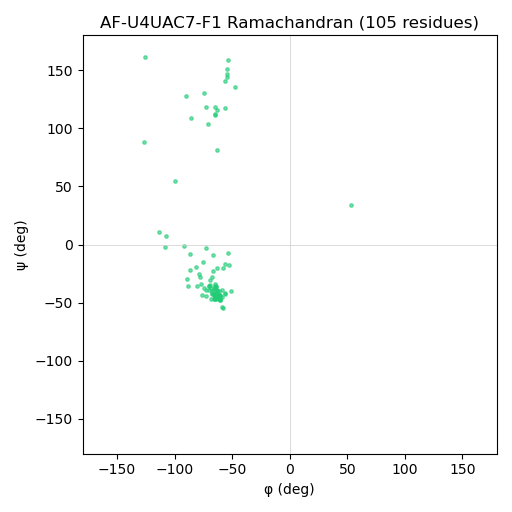4 99 ILE A N 1
ATOM 771 C CA . ILE A 1 99 ? -23.979 21.858 -9.024 1.00 66.44 99 ILE A CA 1
ATOM 772 C C . ILE A 1 99 ? -25.203 22.664 -9.476 1.00 66.44 99 ILE A C 1
ATOM 774 O O . ILE A 1 99 ? -26.331 22.311 -9.141 1.00 66.44 99 ILE A O 1
ATOM 778 N N . ASN A 1 100 ? -25.015 23.698 -10.299 1.00 63.94 100 ASN A N 1
ATOM 779 C CA . ASN A 1 100 ? -26.121 24.557 -10.726 1.00 63.94 100 ASN A CA 1
ATOM 780 C C . ASN A 1 100 ? -27.157 23.807 -11.574 1.00 63.94 100 ASN A C 1
ATOM 782 O O . ASN A 1 100 ? -28.347 24.069 -11.441 1.00 63.94 100 ASN A O 1
ATOM 786 N N . ASN A 1 101 ? -26.732 22.863 -12.417 1.00 66.12 101 ASN A N 1
ATOM 787 C CA . ASN A 1 101 ? -27.651 22.089 -13.252 1.00 66.12 101 ASN A CA 1
ATOM 788 C C . ASN A 1 101 ? -28.451 21.070 -12.421 1.00 66.12 101 ASN A C 1
ATOM 790 O O . ASN A 1 101 ? -29.655 20.931 -12.602 1.00 66.12 101 ASN A O 1
ATOM 794 N N . HIS A 1 102 ? -27.813 20.432 -11.435 1.00 66.12 102 HIS A N 1
ATOM 795 C CA . HIS A 1 102 ? -28.495 19.536 -10.501 1.00 66.12 102 HIS A CA 1
ATOM 796 C C . HIS A 1 102 ? -29.579 20.265 -9.687 1.00 66.12 102 HIS A C 1
ATOM 798 O O . HIS A 1 102 ? -30.688 19.75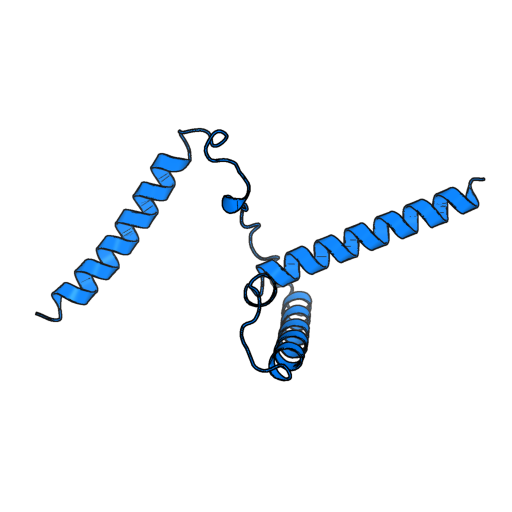9 -9.536 1.00 66.12 102 HIS A O 1
ATOM 804 N N . PHE A 1 103 ? -29.286 21.467 -9.179 1.00 62.78 103 PHE A N 1
ATOM 805 C CA . PHE A 1 103 ? -30.241 22.228 -8.366 1.00 62.78 103 PHE A CA 1
ATOM 806 C C . PHE A 1 103 ? -31.288 23.003 -9.178 1.00 62.78 103 PHE A C 1
ATOM 808 O O . PHE A 1 103 ? -32.345 23.311 -8.637 1.00 62.78 103 PHE A O 1
ATOM 815 N N . ALA A 1 104 ? -31.059 23.266 -10.468 1.00 64.75 104 ALA A N 1
ATOM 816 C CA . ALA A 1 104 ? -32.045 23.919 -11.334 1.00 64.75 104 ALA A CA 1
ATOM 817 C C . ALA A 1 104 ? -33.301 23.067 -11.583 1.00 64.75 104 ALA A C 1
ATOM 819 O O . ALA A 1 104 ? -34.346 23.610 -11.914 1.00 64.75 104 ALA A O 1
ATOM 820 N N . HIS A 1 105 ? -33.205 21.744 -11.429 1.00 59.12 105 HIS A N 1
ATOM 821 C CA . HIS A 1 105 ? -34.323 20.815 -11.615 1.00 59.12 105 HIS A CA 1
ATOM 822 C C . HIS A 1 105 ? -35.100 20.526 -10.314 1.00 59.12 105 HIS A C 1
ATOM 824 O O . HIS A 1 105 ? -36.046 19.740 -10.331 1.00 59.12 105 HIS A O 1
ATOM 830 N N . LEU A 1 106 ? -34.679 21.110 -9.184 1.00 59.47 106 LEU A N 1
ATOM 831 C CA . LEU A 1 106 ? -35.248 20.886 -7.846 1.00 59.47 106 LEU A CA 1
ATOM 832 C C . LEU A 1 106 ? -36.077 22.078 -7.319 1.00 59.47 106 LEU A C 1
ATOM 834 O O . LEU A 1 106 ? -36.500 22.053 -6.163 1.00 59.47 106 LEU A O 1
ATOM 838 N N . LEU A 1 107 ? -36.315 23.092 -8.155 1.00 51.34 107 LEU A N 1
ATOM 839 C CA . LEU A 1 107 ? -37.221 24.228 -7.931 1.00 51.34 107 LEU A CA 1
ATOM 840 C C . LEU A 1 107 ? -38.262 24.273 -9.052 1.00 51.34 107 LEU A C 1
ATOM 842 O O . LEU A 1 107 ? -39.410 24.665 -8.749 1.00 51.34 107 LEU A O 1
#

Solvent-accessible surface area (backbone atoms only — not comparable to full-atom values): 6530 Å² total; per-residue (Å²): 112,69,71,61,53,53,55,50,52,51,53,52,52,52,49,56,53,50,52,50,50,52,52,52,51,29,65,68,39,55,69,72,67,45,85,76,91,63,62,87,69,52,58,58,53,52,51,53,51,51,51,54,52,50,50,51,36,58,74,72,62,54,71,80,62,77,83,76,76,66,67,88,75,52,62,92,86,75,68,68,73,78,62,56,57,59,56,52,53,53,53,51,54,53,52,51,48,52,51,53,56,61,55,65,77,75,114

Mean predicted aligned error: 15.86 Å

Organism: Dendroctonus ponderosae (NCBI:txid77166)

pLDDT: mean 74.27, std 16.63, range [43.91, 96.5]

Sequence (107 aa):
MEHLDEEFILATAAVNCVERSYGVWKRRFPILSSGMRVNAELPKIIIVASTVLHNICNEEKDGDPPIELDFENVGADELPSSITDSNIYINNRMSSKIINNHFAHLL

Foldseek 3Di:
DVVVVVVVVVVVVVVVVVVVVVLLLCLVPVCSVDDPPDDPVVVVVVVVVSVVVVVVCVVVVVDGRDPDPPPVPPDPPPDDPPVCPPVVVVVVVVVVVVVCVVVVVVD

Radius of gyration: 21.18 Å; Cα contacts (8 Å, |Δi|>4): 25; chains: 1; bounding box: 73×41×31 Å